Protein AF-A0A0B1S4J4-F1 (afdb_monomer_lite)

Organism: Oesophagostomum dentatum (NCBI:txid61180)

Structure (mmCIF, N/CA/C/O backbone):
data_AF-A0A0B1S4J4-F1
#
_entry.id   AF-A0A0B1S4J4-F1
#
loop_
_atom_site.group_PDB
_atom_site.id
_atom_site.type_symbol
_atom_site.label_atom_id
_atom_site.label_alt_id
_atom_site.label_comp_id
_atom_site.label_asym_id
_atom_site.label_entity_id
_atom_site.label_seq_id
_atom_site.pdbx_PDB_ins_code
_atom_site.Cartn_x
_atom_site.Cartn_y
_atom_site.Cartn_z
_atom_site.occupancy
_atom_site.B_iso_or_equiv
_atom_site.auth_seq_id
_atom_site.auth_comp_id
_atom_site.auth_asym_id
_atom_site.auth_atom_id
_atom_site.pdbx_PDB_model_num
ATOM 1 N N . TYR A 1 1 ? 4.956 -11.502 -25.512 1.00 46.50 1 TYR A N 1
ATOM 2 C CA . TYR A 1 1 ? 5.515 -10.619 -24.463 1.00 46.50 1 TYR A CA 1
ATOM 3 C C . TYR A 1 1 ? 5.891 -11.364 -23.174 1.00 46.50 1 TYR A C 1
ATOM 5 O O . TYR A 1 1 ? 6.868 -10.990 -22.547 1.00 46.50 1 TYR A O 1
ATOM 13 N N . ARG A 1 2 ? 5.194 -12.450 -22.792 1.00 50.06 2 ARG A N 1
ATOM 14 C CA . ARG A 1 2 ? 5.498 -13.278 -21.599 1.00 50.06 2 ARG A CA 1
ATOM 15 C C . ARG A 1 2 ? 6.644 -14.298 -21.768 1.00 50.06 2 ARG A C 1
ATOM 17 O O . ARG A 1 2 ? 7.018 -14.959 -20.813 1.00 50.06 2 ARG A O 1
ATOM 24 N N . SER A 1 3 ? 7.154 -14.440 -22.989 1.00 54.19 3 SER A N 1
ATOM 25 C CA . SER A 1 3 ? 8.135 -15.445 -23.423 1.00 54.19 3 SER A CA 1
ATOM 26 C C . SER A 1 3 ? 9.565 -14.907 -23.576 1.00 54.19 3 SER A C 1
ATOM 28 O O . SER A 1 3 ? 10.468 -15.673 -23.881 1.00 54.19 3 SER A O 1
ATOM 30 N N . VAL A 1 4 ? 9.767 -13.598 -23.387 1.00 62.75 4 VAL A N 1
ATOM 31 C CA . VAL A 1 4 ? 11.076 -12.928 -23.532 1.00 62.75 4 VAL A CA 1
ATOM 32 C C . VAL A 1 4 ? 11.844 -12.957 -22.213 1.00 62.75 4 VAL A C 1
ATOM 34 O O . VAL A 1 4 ? 13.041 -13.217 -22.160 1.00 62.75 4 VAL A O 1
ATOM 37 N N . CYS A 1 5 ? 11.103 -12.782 -21.126 1.00 67.06 5 CYS A N 1
ATOM 38 C CA . CYS A 1 5 ? 11.561 -13.093 -19.793 1.00 67.06 5 CYS A CA 1
ATOM 39 C C . CYS A 1 5 ? 11.578 -14.605 -19.624 1.00 67.06 5 CYS A C 1
ATOM 41 O O . CYS A 1 5 ? 10.514 -15.213 -19.493 1.00 67.06 5 CYS A O 1
ATOM 43 N N . GLY A 1 6 ? 12.753 -15.232 -19.635 1.00 58.88 6 GLY A N 1
ATOM 44 C CA . GLY A 1 6 ? 12.849 -16.634 -19.237 1.00 58.88 6 GLY A CA 1
ATOM 45 C C . GLY A 1 6 ? 12.136 -16.845 -17.894 1.00 58.88 6 GLY A C 1
ATOM 46 O O . GLY A 1 6 ? 12.152 -15.959 -17.038 1.00 58.88 6 GLY A O 1
ATOM 47 N N . GLY A 1 7 ? 11.517 -18.009 -17.677 1.00 66.19 7 GLY A N 1
ATOM 48 C CA . GLY A 1 7 ? 10.761 -18.338 -16.452 1.00 66.19 7 GLY A CA 1
ATOM 49 C C . GLY A 1 7 ? 11.572 -18.347 -15.142 1.00 66.19 7 GLY A C 1
ATOM 50 O O . GLY A 1 7 ? 11.119 -18.902 -14.150 1.00 66.19 7 GLY A O 1
ATOM 51 N N . LYS A 1 8 ? 12.773 -17.760 -15.142 1.00 72.31 8 LYS A N 1
ATOM 52 C CA . LYS A 1 8 ? 13.714 -17.652 -14.027 1.00 72.31 8 LYS A CA 1
ATOM 53 C C . LYS A 1 8 ? 13.387 -16.499 -13.067 1.00 72.31 8 LYS A C 1
ATOM 55 O O . LYS A 1 8 ? 13.886 -16.500 -11.949 1.00 72.31 8 LYS A O 1
ATOM 60 N N . CYS A 1 9 ? 12.580 -15.517 -13.476 1.00 81.81 9 CYS A N 1
ATOM 61 C CA . CYS A 1 9 ? 12.243 -14.373 -12.624 1.00 81.81 9 CYS A CA 1
ATOM 62 C C . CYS A 1 9 ? 11.048 -14.684 -11.707 1.00 81.81 9 CYS A C 1
ATOM 64 O O . CYS A 1 9 ? 9.965 -15.002 -12.201 1.00 81.81 9 CYS A O 1
ATOM 66 N N . ALA A 1 10 ? 11.204 -14.500 -10.390 1.00 83.19 10 ALA A N 1
ATOM 67 C CA . ALA A 1 10 ? 10.131 -14.684 -9.400 1.00 83.19 10 ALA A CA 1
ATOM 68 C C . ALA A 1 10 ? 8.907 -13.784 -9.670 1.00 83.19 10 ALA A C 1
ATOM 70 O O . ALA A 1 10 ? 7.762 -14.223 -9.566 1.00 83.19 10 ALA A O 1
ATOM 71 N N . SER A 1 11 ? 9.149 -12.550 -10.125 1.00 81.12 11 SER A N 1
ATOM 72 C CA . SER A 1 11 ? 8.126 -11.586 -10.560 1.00 81.12 11 SER A CA 1
ATOM 73 C C . SER A 1 11 ? 7.464 -11.932 -11.898 1.00 81.12 11 SER A C 1
ATOM 75 O O . SER A 1 11 ? 6.462 -11.324 -12.271 1.00 81.12 11 SER A O 1
ATOM 77 N N . ARG A 1 12 ? 8.022 -12.892 -12.655 1.00 84.75 12 ARG A N 1
ATOM 78 C CA . ARG A 1 12 ? 7.680 -13.186 -14.062 1.00 84.75 12 ARG A CA 1
ATOM 79 C C . ARG A 1 12 ? 7.788 -11.962 -14.984 1.00 84.75 12 ARG A C 1
ATOM 81 O O . ARG A 1 12 ? 7.148 -11.924 -16.035 1.00 84.75 12 ARG A O 1
ATOM 88 N N . GLN A 1 13 ? 8.566 -10.964 -14.570 1.00 86.00 13 GLN A N 1
ATOM 89 C CA . GLN A 1 13 ? 8.723 -9.678 -15.240 1.00 86.00 13 GLN A CA 1
ATOM 90 C C . GLN A 1 13 ? 10.195 -9.327 -15.370 1.00 86.00 13 GLN A C 1
ATOM 92 O O . GLN A 1 13 ? 11.010 -9.654 -14.506 1.00 86.00 13 GLN A O 1
ATOM 97 N N . CYS A 1 14 ? 10.511 -8.636 -16.456 1.00 88.31 14 CYS A N 1
ATOM 98 C CA . CYS A 1 14 ? 11.828 -8.085 -16.713 1.00 88.31 14 CYS A CA 1
ATOM 99 C C . CYS A 1 14 ? 11.717 -6.792 -17.487 1.00 88.31 14 CYS A C 1
ATOM 101 O O . CYS A 1 14 ? 10.685 -6.469 -18.078 1.00 88.31 14 CYS A O 1
ATOM 103 N N . TYR A 1 15 ? 12.843 -6.106 -17.501 1.00 88.38 15 TYR A N 1
ATOM 104 C CA . TYR A 1 15 ? 13.087 -4.899 -18.251 1.00 88.38 15 TYR A CA 1
ATOM 105 C C . TYR A 1 15 ? 14.423 -5.044 -18.983 1.00 88.38 15 TYR A C 1
ATOM 107 O O . TYR A 1 15 ? 15.264 -5.862 -18.600 1.00 88.38 15 TYR A O 1
ATOM 115 N N . LEU A 1 16 ? 14.595 -4.283 -20.062 1.00 87.50 16 LEU A N 1
ATOM 116 C CA . LEU A 1 16 ? 15.870 -4.168 -20.761 1.00 87.50 16 LEU A CA 1
ATOM 117 C C . LEU A 1 16 ? 16.513 -2.839 -20.333 1.00 87.50 16 LEU A C 1
ATOM 119 O O . LEU A 1 16 ? 15.965 -1.785 -20.666 1.00 87.50 16 LEU A O 1
ATOM 123 N N . PRO A 1 17 ? 17.618 -2.853 -19.568 1.00 86.81 17 PRO A N 1
ATOM 124 C CA . PRO A 1 17 ? 18.329 -1.632 -19.210 1.00 86.81 17 PRO A CA 1
ATOM 125 C C . PRO A 1 17 ? 18.885 -0.944 -20.461 1.00 86.81 17 PRO A C 1
ATOM 127 O O . PRO A 1 17 ? 19.383 -1.614 -21.357 1.00 86.81 17 PRO A O 1
ATOM 130 N N . ALA A 1 18 ? 18.901 0.391 -20.494 1.00 86.31 18 ALA A N 1
ATOM 131 C CA . ALA A 1 18 ? 19.422 1.142 -21.646 1.00 86.31 18 ALA A CA 1
ATOM 132 C C . ALA A 1 18 ? 20.905 0.849 -21.963 1.00 86.31 18 ALA A C 1
ATOM 134 O O . ALA A 1 18 ? 21.324 0.947 -23.112 1.00 86.31 18 ALA A O 1
ATOM 135 N N . ASN A 1 19 ? 21.683 0.459 -20.948 1.00 86.62 19 ASN A N 1
ATOM 136 C CA . ASN A 1 19 ? 23.118 0.178 -21.058 1.00 86.62 19 ASN A CA 1
ATOM 137 C C . ASN A 1 19 ? 23.439 -1.327 -21.132 1.00 86.62 19 ASN A C 1
ATOM 139 O O . ASN 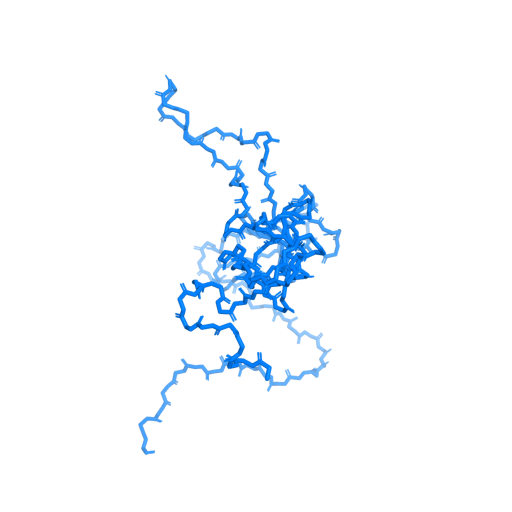A 1 19 ? 24.594 -1.709 -20.964 1.00 86.62 19 ASN A O 1
ATOM 143 N N . SER A 1 20 ? 22.436 -2.189 -21.320 1.00 83.81 20 SER A N 1
ATOM 144 C CA . SER A 1 20 ? 22.612 -3.643 -21.359 1.00 83.81 20 SER A CA 1
ATOM 145 C C . SER A 1 20 ? 21.902 -4.245 -22.566 1.00 83.81 20 SER A C 1
ATOM 147 O O . SER A 1 20 ? 20.869 -3.758 -23.014 1.00 83.81 20 SER A O 1
ATOM 149 N N . SER A 1 21 ? 22.464 -5.333 -23.087 1.00 82.25 21 SER A N 1
ATOM 150 C CA . SER A 1 21 ? 21.834 -6.151 -24.133 1.00 82.25 21 SER A CA 1
ATOM 151 C C . SER A 1 21 ? 21.046 -7.337 -23.558 1.00 82.25 21 SER A C 1
ATOM 153 O O . SER A 1 21 ? 20.456 -8.104 -24.314 1.00 82.25 21 SER A O 1
ATOM 155 N N . GLU A 1 22 ? 21.028 -7.494 -22.231 1.00 84.81 22 GLU A N 1
ATOM 156 C CA . GLU A 1 22 ? 20.373 -8.602 -21.533 1.00 84.81 22 GLU A CA 1
ATOM 157 C C . GLU A 1 22 ? 19.189 -8.129 -20.682 1.00 84.81 22 GLU A C 1
ATOM 159 O O . GLU A 1 22 ? 19.241 -7.085 -20.028 1.00 84.81 22 GLU A O 1
ATOM 164 N N . TYR A 1 23 ? 18.122 -8.934 -20.662 1.00 85.19 23 TYR A N 1
ATOM 165 C CA . TYR A 1 23 ? 16.954 -8.696 -19.817 1.00 85.19 23 TYR A CA 1
ATOM 166 C C . TYR A 1 23 ? 17.265 -8.979 -18.349 1.00 85.19 23 TYR A C 1
ATOM 168 O O . TYR A 1 23 ? 17.784 -10.038 -17.997 1.00 85.19 23 TYR A O 1
ATOM 176 N N . GLU A 1 24 ? 16.845 -8.070 -17.477 1.00 88.00 24 GLU A N 1
ATOM 177 C CA . GLU A 1 24 ? 17.007 -8.206 -16.034 1.00 88.00 24 GLU A CA 1
ATOM 178 C C . GLU A 1 24 ? 15.660 -8.401 -15.342 1.00 88.00 24 GLU A C 1
ATOM 180 O O . GLU A 1 24 ? 14.665 -7.779 -15.712 1.00 88.00 24 GLU A O 1
ATOM 185 N N . CYS A 1 25 ? 15.617 -9.250 -14.313 1.00 89.75 25 CYS A N 1
ATOM 186 C CA . CYS A 1 25 ? 14.392 -9.498 -13.558 1.00 89.75 25 CYS A CA 1
ATOM 187 C C . CYS A 1 25 ? 13.960 -8.274 -12.738 1.00 89.75 25 CYS A C 1
ATOM 189 O O . CYS A 1 25 ? 14.773 -7.636 -12.065 1.00 89.75 25 CYS A O 1
ATOM 191 N N . CYS A 1 26 ? 12.655 -8.015 -12.727 1.00 91.44 26 CYS A N 1
ATOM 192 C CA . CYS A 1 26 ? 12.031 -7.068 -11.808 1.00 91.44 26 CYS A CA 1
ATOM 193 C C . CYS A 1 26 ? 11.982 -7.620 -10.379 1.00 91.44 26 CYS A C 1
ATOM 195 O O . CYS A 1 26 ? 11.973 -8.843 -10.188 1.00 91.44 26 CYS A O 1
ATOM 197 N N . HIS A 1 27 ? 11.837 -6.723 -9.398 1.00 93.44 27 HIS A N 1
ATOM 198 C CA . HIS A 1 27 ? 11.559 -7.094 -8.010 1.00 93.44 27 HIS A CA 1
ATOM 199 C C . HIS A 1 27 ? 10.331 -8.012 -7.914 1.00 93.44 27 HIS A C 1
ATOM 201 O O . HIS A 1 27 ? 9.356 -7.821 -8.639 1.00 93.44 27 HIS A O 1
ATOM 207 N N . GLU A 1 28 ? 10.339 -8.985 -7.002 1.00 92.19 28 GLU A N 1
ATOM 208 C CA . GLU A 1 28 ? 9.248 -9.966 -6.835 1.00 92.19 28 GLU A CA 1
ATOM 209 C C . GLU A 1 28 ? 7.886 -9.347 -6.478 1.00 92.19 28 GLU A C 1
ATOM 211 O O . GLU A 1 28 ? 6.833 -9.893 -6.816 1.00 92.19 28 GLU A O 1
ATOM 216 N N . ALA A 1 29 ? 7.929 -8.171 -5.852 1.00 93.19 29 ALA A N 1
ATOM 217 C CA . ALA A 1 29 ? 6.769 -7.362 -5.492 1.00 93.19 29 ALA A CA 1
ATOM 218 C C . ALA A 1 29 ? 6.200 -6.535 -6.666 1.00 93.19 29 ALA A C 1
ATOM 220 O O . ALA A 1 29 ? 5.157 -5.901 -6.506 1.00 93.19 29 ALA A O 1
ATOM 221 N N . CYS A 1 30 ? 6.854 -6.519 -7.834 1.00 92.88 30 CYS A N 1
ATOM 222 C CA . CYS A 1 30 ? 6.366 -5.788 -9.001 1.00 92.88 30 CYS A CA 1
ATOM 223 C C . CYS A 1 30 ? 5.255 -6.547 -9.736 1.00 92.88 30 CYS A C 1
ATOM 225 O O . CYS A 1 30 ? 5.284 -7.773 -9.876 1.00 92.88 30 CYS A O 1
ATOM 227 N N . THR A 1 31 ? 4.305 -5.789 -10.284 1.00 90.31 31 THR A N 1
ATOM 228 C CA . THR A 1 31 ? 3.373 -6.243 -11.312 1.00 90.31 31 THR A CA 1
ATOM 229 C C . THR A 1 31 ? 3.273 -5.227 -12.466 1.00 90.31 31 THR A C 1
ATOM 231 O O . THR A 1 31 ? 3.543 -4.044 -12.287 1.00 90.31 31 THR A O 1
ATOM 234 N N . GLY A 1 32 ? 2.903 -5.664 -13.674 1.00 87.56 32 GLY A N 1
ATOM 235 C CA . GLY A 1 32 ? 2.846 -4.822 -14.878 1.00 87.56 32 GLY A CA 1
ATOM 236 C C . GLY A 1 32 ? 4.187 -4.432 -15.527 1.00 87.56 32 GLY A C 1
ATOM 237 O O . GLY A 1 32 ? 4.162 -3.915 -16.639 1.00 87.56 32 GLY A O 1
ATOM 238 N N . GLY A 1 33 ? 5.335 -4.706 -14.899 1.00 88.75 33 GLY A N 1
ATOM 239 C CA . GLY A 1 33 ? 6.675 -4.352 -15.384 1.00 88.75 33 GLY A CA 1
ATOM 240 C C . GLY A 1 33 ? 7.471 -3.520 -14.373 1.00 88.75 33 GLY A C 1
ATOM 241 O O . GLY A 1 33 ? 6.982 -3.179 -13.294 1.00 88.75 33 GLY A O 1
ATOM 242 N N . CYS A 1 34 ? 8.709 -3.183 -14.723 1.00 92.00 34 CYS A N 1
ATOM 243 C CA . CYS A 1 34 ? 9.573 -2.323 -13.920 1.00 92.00 34 CYS A CA 1
ATOM 244 C C . CYS A 1 34 ? 10.532 -1.523 -14.807 1.00 92.00 34 CYS A C 1
ATOM 246 O O . CYS A 1 34 ? 10.756 -1.870 -15.965 1.00 92.00 34 CYS A O 1
ATOM 248 N N . THR A 1 35 ? 11.104 -0.462 -14.252 1.00 91.12 35 THR A N 1
ATOM 249 C CA . THR A 1 35 ? 12.207 0.304 -14.848 1.00 91.12 35 THR A CA 1
ATOM 250 C C . THR A 1 35 ? 13.567 -0.073 -14.253 1.00 91.12 35 THR A C 1
ATOM 252 O O . THR A 1 35 ? 14.595 0.367 -14.763 1.00 91.12 35 THR A O 1
ATOM 255 N N . GLY A 1 36 ? 13.575 -0.921 -13.217 1.00 90.81 36 GLY A N 1
ATOM 256 C CA . GLY A 1 36 ? 14.774 -1.423 -12.557 1.00 90.81 36 GLY A CA 1
ATOM 257 C C . GLY A 1 36 ? 14.513 -2.578 -11.589 1.00 90.81 36 GLY A C 1
ATOM 258 O O . GLY A 1 36 ? 13.371 -2.973 -11.351 1.00 90.81 36 GLY A O 1
ATOM 259 N N . ARG A 1 37 ? 15.580 -3.109 -10.977 1.00 90.44 37 ARG A N 1
ATOM 260 C CA . ARG A 1 37 ? 15.498 -4.249 -10.036 1.00 90.44 37 ARG A CA 1
ATOM 261 C C . ARG A 1 37 ? 14.842 -3.919 -8.690 1.00 90.44 37 ARG A C 1
ATOM 263 O O . ARG A 1 37 ? 14.442 -4.831 -7.973 1.00 90.44 37 ARG A O 1
ATOM 270 N N . GLY A 1 38 ? 14.784 -2.643 -8.305 1.00 93.12 38 GLY A N 1
ATOM 271 C CA . GLY A 1 38 ? 14.285 -2.224 -6.993 1.00 93.12 38 GLY A CA 1
ATOM 272 C C . GLY A 1 38 ? 12.758 -2.246 -6.887 1.00 93.12 38 GLY A C 1
ATOM 273 O O . GLY A 1 38 ? 12.060 -1.943 -7.849 1.00 93.12 38 GLY A O 1
ATOM 274 N N . ALA A 1 39 ? 12.232 -2.508 -5.688 1.00 93.81 39 ALA A N 1
ATOM 275 C CA . ALA A 1 39 ? 10.789 -2.478 -5.408 1.00 93.81 39 ALA A CA 1
ATOM 276 C C . ALA A 1 39 ? 10.129 -1.095 -5.605 1.00 93.81 39 ALA A C 1
ATOM 278 O O . ALA A 1 39 ? 8.912 -0.999 -5.709 1.00 93.81 39 ALA A O 1
ATOM 279 N N . HIS A 1 40 ? 10.926 -0.025 -5.653 1.00 94.81 40 HIS A N 1
ATOM 280 C CA . HIS A 1 40 ? 10.490 1.348 -5.941 1.00 94.81 40 HIS A CA 1
ATOM 281 C C . HIS A 1 40 ? 10.450 1.668 -7.444 1.00 94.81 40 HIS A C 1
ATOM 283 O O . HIS A 1 40 ? 10.040 2.751 -7.839 1.00 94.81 40 HIS A O 1
ATOM 289 N N . GLN A 1 41 ? 10.923 0.746 -8.287 1.00 94.12 41 GLN A N 1
ATOM 290 C CA . GLN A 1 41 ? 11.001 0.907 -9.744 1.00 94.12 41 GLN A CA 1
ATOM 291 C C . GLN A 1 41 ? 9.945 0.058 -10.453 1.00 94.12 41 GLN A C 1
ATOM 293 O O . GLN A 1 41 ? 10.019 -0.168 -11.659 1.00 94.12 41 GLN A O 1
ATOM 298 N N . CYS A 1 42 ? 8.970 -0.457 -9.707 1.00 93.88 42 CYS A N 1
ATOM 299 C CA . CYS A 1 42 ? 7.846 -1.178 -10.271 1.00 93.88 42 CYS A CA 1
ATOM 300 C C . CYS A 1 42 ? 6.879 -0.201 -10.950 1.00 93.88 42 CYS A C 1
ATOM 302 O O . CYS A 1 42 ? 6.604 0.875 -10.425 1.00 93.88 42 CYS A O 1
ATOM 304 N N . VAL A 1 43 ? 6.297 -0.607 -12.080 1.00 92.62 43 VAL A N 1
ATOM 305 C CA . VAL A 1 43 ? 5.184 0.133 -12.701 1.00 92.62 43 VAL A CA 1
ATOM 306 C C . VAL A 1 43 ? 3.929 0.039 -11.828 1.00 92.62 43 VAL A C 1
ATOM 308 O O . VAL A 1 43 ? 3.152 0.984 -11.729 1.00 92.62 43 VAL A O 1
ATOM 311 N N . SER A 1 44 ? 3.726 -1.105 -11.172 1.00 92.69 44 SER A N 1
ATOM 312 C CA . SER A 1 44 ? 2.669 -1.300 -10.185 1.00 92.69 44 SER A CA 1
ATOM 313 C C . SER A 1 44 ? 3.094 -2.315 -9.128 1.00 92.69 44 SER A C 1
ATOM 315 O O . SER A 1 44 ? 3.928 -3.184 -9.388 1.00 92.69 44 SER A O 1
ATOM 317 N N . CYS A 1 45 ? 2.502 -2.233 -7.939 1.00 94.94 45 CYS A N 1
ATOM 318 C CA . CYS A 1 45 ? 2.748 -3.188 -6.866 1.00 94.94 45 CYS A CA 1
ATOM 319 C C . CYS A 1 45 ? 1.804 -4.379 -6.959 1.00 94.94 45 CYS A C 1
ATOM 321 O O . CYS A 1 45 ? 0.615 -4.239 -7.261 1.00 94.94 45 CYS A O 1
ATOM 323 N N . ARG A 1 46 ? 2.356 -5.562 -6.697 1.00 92.56 46 ARG A N 1
ATOM 324 C CA . ARG A 1 46 ? 1.608 -6.815 -6.644 1.00 92.56 46 ARG A CA 1
ATOM 325 C C . ARG A 1 46 ? 0.620 -6.832 -5.478 1.00 92.56 46 ARG A C 1
ATOM 327 O O . ARG A 1 46 ? -0.500 -7.293 -5.663 1.00 92.56 46 ARG A O 1
ATOM 334 N N . GLU A 1 47 ? 1.048 -6.330 -4.323 1.00 93.56 47 GLU A N 1
ATOM 335 C CA . GLU A 1 47 ? 0.279 -6.328 -3.075 1.00 93.56 47 GLU A CA 1
ATOM 336 C C . GLU A 1 47 ? 0.016 -4.891 -2.619 1.00 93.56 47 GLU A C 1
ATOM 338 O O . GLU A 1 47 ? -1.049 -4.351 -2.917 1.00 93.56 47 GLU A O 1
ATOM 343 N N . LEU A 1 48 ? 0.996 -4.252 -1.969 1.00 96.12 48 LEU A N 1
ATOM 344 C CA . LEU A 1 48 ? 0.835 -2.934 -1.355 1.00 96.12 48 LEU A CA 1
ATOM 345 C C . LEU A 1 48 ? 1.918 -1.952 -1.810 1.00 96.12 48 LEU A C 1
ATOM 347 O O . LEU A 1 48 ? 3.030 -2.341 -2.164 1.00 96.12 48 LEU A O 1
ATOM 351 N N . SER A 1 49 ? 1.587 -0.664 -1.774 1.00 96.19 49 SER A N 1
ATOM 352 C CA . SER A 1 49 ? 2.485 0.455 -2.054 1.00 96.19 49 SER A CA 1
ATOM 353 C C . SER A 1 49 ? 2.655 1.318 -0.807 1.00 96.19 49 SER A C 1
ATOM 355 O O . SER A 1 49 ? 1.709 1.966 -0.356 1.00 96.19 49 SER A O 1
ATOM 357 N N . LEU A 1 50 ? 3.879 1.385 -0.295 1.00 95.75 50 LEU A N 1
ATOM 358 C CA . LEU A 1 50 ? 4.289 2.280 0.781 1.00 95.75 50 LEU A CA 1
ATOM 359 C C . LEU A 1 50 ? 5.165 3.387 0.197 1.00 95.75 50 LEU A C 1
ATOM 361 O O . LEU A 1 50 ? 6.300 3.128 -0.188 1.00 95.75 50 LEU A O 1
ATOM 365 N N . ASP A 1 51 ? 4.630 4.606 0.112 1.00 93.12 51 ASP A N 1
ATOM 366 C CA . ASP A 1 51 ? 5.358 5.792 -0.369 1.00 93.12 51 ASP A CA 1
ATOM 367 C C . ASP A 1 51 ? 6.057 5.577 -1.735 1.00 93.12 51 ASP A C 1
ATOM 369 O O . ASP A 1 51 ? 7.176 6.027 -1.969 1.00 93.12 51 ASP A O 1
ATOM 373 N N . GLY A 1 52 ? 5.397 4.845 -2.642 1.00 91.56 52 GLY A N 1
ATOM 374 C CA . GLY A 1 52 ? 5.916 4.506 -3.976 1.00 91.56 52 GLY A CA 1
ATOM 375 C C . GLY A 1 52 ? 6.813 3.264 -4.029 1.00 91.56 52 GLY A C 1
ATOM 376 O O . GLY A 1 52 ? 7.306 2.909 -5.097 1.00 91.56 52 GLY A O 1
ATOM 377 N N . VAL A 1 53 ? 7.013 2.576 -2.904 1.00 95.69 53 VAL A N 1
ATOM 378 C CA . VAL A 1 53 ? 7.774 1.325 -2.819 1.00 95.69 53 VAL A CA 1
ATOM 379 C C . VAL A 1 53 ? 6.827 0.148 -2.628 1.00 95.69 53 VAL A C 1
ATOM 381 O O . VAL A 1 53 ? 5.988 0.154 -1.729 1.00 95.69 53 VAL A O 1
ATOM 384 N N . CYS A 1 54 ? 6.979 -0.891 -3.444 1.00 95.50 54 CYS A N 1
ATOM 385 C CA . CYS A 1 54 ? 6.165 -2.090 -3.307 1.00 95.50 54 CYS A CA 1
ATOM 386 C C . CYS A 1 54 ? 6.590 -2.930 -2.103 1.00 95.50 54 CYS A C 1
ATOM 388 O O . CYS A 1 54 ? 7.750 -3.325 -1.984 1.00 95.50 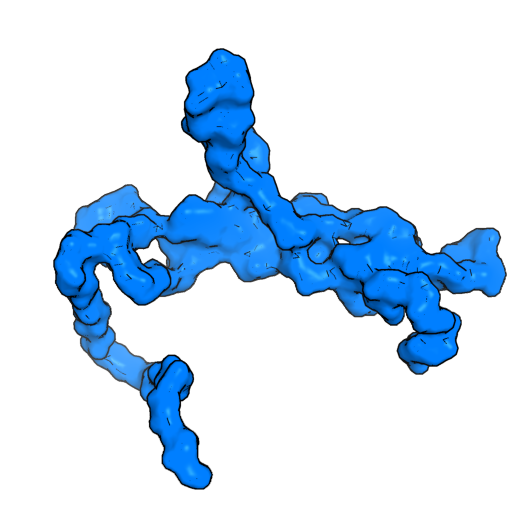54 CYS A O 1
ATOM 390 N N . VAL A 1 55 ? 5.631 -3.226 -1.230 1.00 95.31 55 VAL A N 1
ATOM 391 C CA . VAL A 1 55 ? 5.818 -4.004 -0.003 1.00 95.31 55 VAL A CA 1
ATOM 392 C C . VAL A 1 55 ? 4.763 -5.104 0.092 1.00 95.31 55 VAL A C 1
ATOM 394 O O . VAL A 1 55 ? 3.691 -5.003 -0.503 1.00 95.31 55 VAL A O 1
ATOM 397 N N . HIS A 1 56 ? 5.072 -6.155 0.848 1.00 92.88 56 HIS A N 1
ATOM 398 C CA . HIS A 1 56 ? 4.127 -7.244 1.115 1.00 92.88 56 HIS A CA 1
ATOM 399 C C . HIS A 1 56 ? 3.113 -6.890 2.208 1.00 92.88 56 HIS A C 1
ATOM 401 O O . HIS A 1 56 ? 1.950 -7.268 2.150 1.00 92.88 56 HIS A O 1
ATOM 407 N N . GLN A 1 57 ? 3.545 -6.121 3.209 1.00 93.25 57 GLN A N 1
ATOM 408 C CA . GLN A 1 57 ? 2.698 -5.691 4.315 1.00 93.25 57 GLN A CA 1
ATOM 409 C C . GLN A 1 57 ? 3.017 -4.245 4.692 1.00 93.25 57 GLN A C 1
ATOM 411 O O . GLN A 1 57 ? 4.183 -3.839 4.681 1.00 93.25 57 GLN A O 1
ATOM 416 N N . CYS A 1 58 ? 1.989 -3.468 5.039 1.00 94.75 58 CYS A N 1
ATOM 417 C CA . CYS A 1 58 ? 2.195 -2.154 5.634 1.00 94.75 58 CYS A CA 1
ATOM 418 C C . CYS A 1 58 ? 2.830 -2.292 7.030 1.00 94.75 58 CYS A C 1
ATOM 420 O O . CYS A 1 58 ? 2.577 -3.275 7.731 1.00 94.75 58 CYS A O 1
ATOM 422 N N . PRO A 1 59 ? 3.640 -1.313 7.465 1.00 94.81 59 PRO A N 1
ATOM 423 C CA . PRO A 1 59 ? 4.148 -1.281 8.827 1.00 94.81 59 PRO A CA 1
ATOM 424 C C . PRO A 1 59 ? 3.004 -1.376 9.852 1.00 94.81 59 PRO A C 1
ATOM 426 O O . PRO A 1 59 ? 2.091 -0.548 9.812 1.00 94.81 59 PRO A O 1
ATOM 429 N N . PRO A 1 60 ? 3.046 -2.337 10.791 1.00 92.62 60 PRO A N 1
ATOM 430 C CA . PRO A 1 60 ? 1.953 -2.545 11.729 1.00 92.62 60 PRO A CA 1
ATOM 431 C C . PRO A 1 60 ? 1.829 -1.357 12.682 1.00 92.62 60 PRO A C 1
ATOM 433 O O . PRO A 1 60 ? 2.833 -0.746 13.059 1.00 92.62 60 PRO A O 1
ATOM 436 N N . MET A 1 61 ? 0.603 -1.063 13.118 1.00 90.44 61 MET A N 1
ATOM 437 C CA . MET A 1 61 ? 0.314 0.021 14.069 1.00 90.44 61 MET A CA 1
ATOM 438 C C . MET A 1 61 ? 0.901 -0.229 15.465 1.00 90.44 61 MET A C 1
ATOM 440 O O . MET A 1 61 ? 1.177 0.718 16.198 1.00 90.44 61 MET A O 1
ATOM 444 N N . MET A 1 62 ? 1.117 -1.496 15.825 1.00 91.25 62 MET A N 1
ATOM 445 C CA . MET A 1 62 ? 1.698 -1.923 17.097 1.00 91.25 62 MET A CA 1
ATOM 446 C C . MET A 1 62 ? 2.901 -2.826 16.824 1.00 91.25 62 MET A C 1
ATOM 448 O O . MET A 1 62 ? 2.826 -3.727 15.991 1.00 91.25 62 MET A O 1
ATOM 452 N N . VAL A 1 63 ? 4.003 -2.609 17.534 1.00 93.12 63 VAL A N 1
ATOM 453 C CA . VAL A 1 63 ? 5.232 -3.410 17.435 1.00 93.12 63 VAL A CA 1
ATOM 454 C C . VAL A 1 63 ? 5.621 -3.944 18.804 1.00 93.12 63 VAL A C 1
ATOM 456 O O . VAL A 1 63 ? 5.394 -3.296 19.822 1.00 93.12 63 VAL A O 1
ATOM 459 N N . HIS A 1 64 ? 6.199 -5.141 18.849 1.00 93.62 64 HIS A N 1
ATOM 460 C CA . HIS A 1 64 ? 6.667 -5.725 20.101 1.00 93.62 64 HIS A CA 1
ATOM 461 C C . HIS A 1 64 ? 7.981 -5.068 20.541 1.00 93.62 64 HIS A C 1
ATOM 463 O O . HIS A 1 64 ? 8.999 -5.186 19.857 1.00 93.62 64 HIS A O 1
ATOM 469 N N . ASP A 1 65 ? 7.970 -4.400 21.694 1.00 93.69 65 ASP A N 1
ATOM 470 C CA . ASP A 1 65 ? 9.175 -3.873 22.329 1.00 93.69 65 ASP A CA 1
ATOM 471 C C . ASP A 1 65 ? 9.757 -4.929 23.273 1.00 93.69 65 ASP A C 1
ATOM 473 O O . ASP A 1 65 ? 9.289 -5.108 24.400 1.00 93.69 65 ASP A O 1
ATOM 477 N N . SER A 1 66 ? 10.815 -5.611 22.826 1.00 93.62 66 SER A N 1
ATOM 478 C CA . SER A 1 66 ? 11.491 -6.654 23.605 1.00 93.62 66 SER A CA 1
ATOM 479 C C . SER A 1 66 ? 12.068 -6.162 24.935 1.00 93.62 66 SER A C 1
ATOM 481 O O . SER A 1 66 ? 12.274 -6.977 25.828 1.00 93.62 66 SER A O 1
ATOM 483 N N . LYS A 1 67 ? 12.324 -4.855 25.102 1.00 92.44 67 LYS A N 1
ATOM 484 C CA . LYS A 1 67 ? 12.816 -4.305 26.377 1.00 92.44 67 LYS A CA 1
ATOM 485 C C . LYS A 1 67 ? 11.705 -4.192 27.415 1.00 92.44 67 LYS A C 1
ATOM 487 O O . LYS A 1 67 ? 11.970 -4.329 28.603 1.00 92.44 67 LYS A O 1
ATOM 492 N N . LYS A 1 68 ? 10.478 -3.916 26.968 1.00 90.12 68 LYS A N 1
ATOM 493 C CA . LYS A 1 68 ? 9.299 -3.779 27.834 1.00 90.12 68 LYS A CA 1
ATOM 494 C C . LYS A 1 68 ? 8.465 -5.058 27.907 1.00 90.12 68 LYS A C 1
ATOM 496 O O . LYS A 1 68 ? 7.626 -5.165 28.791 1.00 90.12 68 LYS A O 1
ATOM 501 N N . GLY A 1 69 ? 8.675 -6.003 26.988 1.00 92.19 69 GLY A N 1
ATOM 502 C CA . GLY A 1 69 ? 7.872 -7.222 26.867 1.00 92.19 69 GLY A CA 1
ATOM 503 C C . GLY A 1 69 ? 6.414 -6.942 26.491 1.00 92.19 69 GLY A C 1
ATOM 504 O O . GLY A 1 69 ? 5.526 -7.696 26.874 1.00 92.19 69 GLY A O 1
ATOM 505 N N . MET A 1 70 ? 6.145 -5.824 25.809 1.00 93.38 70 MET A N 1
ATOM 506 C CA . MET A 1 70 ? 4.789 -5.362 25.503 1.00 93.38 70 MET A CA 1
ATOM 507 C C . MET A 1 70 ? 4.688 -4.834 24.071 1.00 93.38 70 MET A C 1
ATOM 509 O O . MET A 1 70 ? 5.679 -4.413 23.472 1.00 93.38 70 MET A O 1
ATOM 513 N N . LEU A 1 71 ? 3.466 -4.823 23.534 1.00 93.00 71 LEU A N 1
ATOM 514 C CA . LEU A 1 71 ? 3.151 -4.152 22.275 1.00 93.00 71 LEU A CA 1
ATOM 515 C C . LEU A 1 71 ? 3.095 -2.639 22.500 1.00 93.00 71 LEU A C 1
ATOM 517 O O . LEU A 1 71 ? 2.295 -2.153 23.298 1.00 93.00 71 LEU A O 1
ATOM 521 N N . VAL A 1 72 ? 3.929 -1.899 21.777 1.00 93.69 72 VAL A N 1
ATOM 522 C CA . VAL A 1 72 ? 3.973 -0.436 21.803 1.00 93.69 72 VAL A CA 1
ATOM 523 C C . VAL A 1 72 ? 3.505 0.134 20.462 1.00 93.69 72 VAL A C 1
ATOM 525 O O . VAL A 1 72 ? 3.714 -0.504 19.427 1.00 93.69 72 VAL A O 1
ATOM 528 N N . PRO A 1 73 ? 2.885 1.327 20.444 1.00 92.56 73 PRO A N 1
ATOM 529 C CA . PRO A 1 73 ? 2.529 1.997 19.200 1.00 92.56 73 PRO A CA 1
ATOM 530 C C . PRO A 1 73 ? 3.755 2.230 18.317 1.00 92.56 73 PRO A C 1
ATOM 532 O O . PRO A 1 73 ? 4.782 2.734 18.777 1.00 92.56 73 PRO A O 1
ATOM 535 N N . ASN A 1 74 ? 3.642 1.871 17.043 1.00 93.06 74 ASN A N 1
ATOM 536 C CA . ASN A 1 74 ? 4.683 2.090 16.056 1.00 93.06 74 ASN A CA 1
ATOM 537 C C . ASN A 1 74 ? 4.550 3.503 15.469 1.00 93.06 74 ASN A C 1
ATOM 539 O O . ASN A 1 74 ? 3.560 3.772 14.787 1.00 93.06 74 ASN A O 1
ATOM 543 N N . PRO A 1 75 ? 5.542 4.395 15.637 1.00 91.50 75 PRO A N 1
ATOM 544 C CA . PRO A 1 75 ? 5.503 5.725 15.027 1.00 91.50 75 PRO A CA 1
ATOM 545 C C . PRO A 1 75 ? 5.531 5.680 13.493 1.00 91.50 75 PRO A C 1
ATOM 547 O O . PRO A 1 75 ? 5.192 6.661 12.846 1.00 91.50 75 PRO A O 1
ATOM 550 N N . ARG A 1 76 ? 5.941 4.550 12.903 1.00 92.75 76 ARG A N 1
ATOM 551 C CA . ARG A 1 76 ? 5.914 4.313 11.454 1.00 92.75 76 ARG A CA 1
ATOM 552 C C . ARG A 1 76 ? 4.719 3.473 11.013 1.00 92.75 76 ARG A C 1
ATOM 554 O O . ARG A 1 76 ? 4.729 3.010 9.879 1.00 92.75 76 ARG A O 1
ATOM 561 N N . GLY A 1 77 ? 3.757 3.219 11.902 1.00 93.44 77 GLY A N 1
ATOM 562 C CA . GLY A 1 77 ? 2.554 2.453 11.597 1.00 93.44 77 GLY A CA 1
ATOM 563 C C . GLY A 1 77 ? 1.773 3.099 10.458 1.00 93.44 77 GLY A C 1
ATOM 564 O O . GLY A 1 77 ? 1.647 4.321 10.400 1.00 93.44 77 GLY A O 1
ATOM 565 N N . ARG A 1 78 ? 1.286 2.278 9.532 1.00 95.69 78 ARG A N 1
ATOM 566 C CA . ARG A 1 78 ? 0.486 2.729 8.393 1.00 95.69 78 ARG A CA 1
ATOM 567 C C . ARG A 1 78 ? -0.775 1.890 8.308 1.00 95.69 7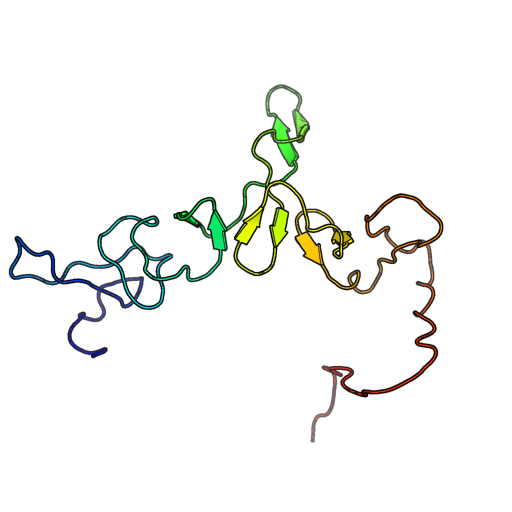8 ARG A C 1
ATOM 569 O O . ARG A 1 78 ? -0.719 0.675 8.483 1.00 95.69 78 ARG A O 1
ATOM 576 N N . TYR A 1 79 ? -1.882 2.541 7.982 1.00 95.00 79 TYR A N 1
ATOM 577 C CA . TYR A 1 79 ? -3.126 1.860 7.673 1.00 95.00 79 TYR A CA 1
ATOM 578 C C . TYR A 1 79 ? -3.110 1.346 6.239 1.00 95.00 79 TYR A C 1
ATOM 580 O O . TYR A 1 79 ? -2.619 2.012 5.323 1.00 95.00 79 TYR A O 1
ATOM 588 N N . VAL A 1 80 ? -3.687 0.169 6.041 1.00 95.81 80 VAL A N 1
ATOM 589 C CA . VAL A 1 80 ? -3.928 -0.392 4.717 1.00 95.81 80 VAL A CA 1
ATOM 590 C C . VAL A 1 80 ? -5.189 0.252 4.154 1.00 95.81 80 VAL A C 1
ATOM 592 O O . VAL A 1 80 ? -6.287 0.047 4.667 1.00 95.81 80 VAL A O 1
ATOM 595 N N . TYR A 1 81 ? -5.035 1.026 3.087 1.00 94.81 81 TYR A N 1
ATOM 596 C CA . TYR A 1 81 ? -6.138 1.565 2.308 1.00 94.81 81 TYR A CA 1
ATOM 597 C C . TYR A 1 81 ? -6.072 1.022 0.882 1.00 94.81 81 TYR A C 1
ATOM 599 O O . TYR A 1 81 ? -5.217 1.433 0.096 1.00 94.81 81 TYR A O 1
ATOM 607 N N . ASP A 1 82 ? -6.978 0.098 0.552 1.00 91.81 82 ASP A N 1
ATOM 608 C CA . ASP A 1 82 ? -6.979 -0.631 -0.723 1.00 91.81 82 ASP A CA 1
ATOM 609 C C . ASP A 1 82 ? -5.613 -1.294 -0.994 1.00 91.81 82 ASP A C 1
ATOM 611 O O . ASP A 1 82 ? -5.283 -2.296 -0.360 1.00 91.81 82 ASP A O 1
ATOM 615 N N . ARG A 1 83 ? -4.783 -0.717 -1.873 1.00 92.75 83 ARG A N 1
ATOM 616 C CA . ARG A 1 83 ? -3.419 -1.193 -2.163 1.00 92.75 83 ARG A CA 1
ATOM 617 C C . ARG A 1 83 ? -2.314 -0.252 -1.680 1.00 92.75 83 ARG A C 1
ATOM 619 O O . ARG A 1 83 ? -1.174 -0.355 -2.133 1.00 92.75 83 ARG A O 1
ATOM 626 N N . TYR A 1 84 ? -2.629 0.681 -0.790 1.00 95.06 84 TYR A N 1
ATOM 627 C CA . TYR A 1 84 ? -1.720 1.732 -0.338 1.00 95.06 84 TYR A CA 1
ATOM 628 C C . TYR A 1 84 ? -1.569 1.735 1.181 1.00 95.06 84 TYR A C 1
ATOM 630 O O . TYR A 1 84 ? -2.522 1.500 1.917 1.00 95.06 84 TYR A O 1
ATOM 638 N N . CYS A 1 85 ? -0.366 2.049 1.649 1.00 96.31 85 CYS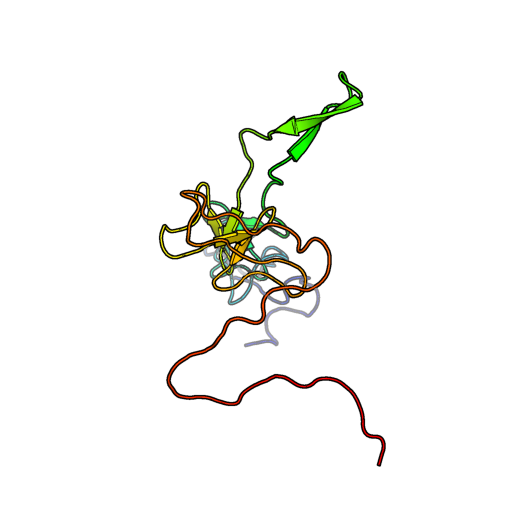 A N 1
ATOM 639 C CA . CYS A 1 85 ? -0.070 2.233 3.063 1.00 96.31 85 CYS A CA 1
ATOM 640 C C . CYS A 1 85 ? -0.116 3.726 3.414 1.00 96.31 85 CYS A C 1
ATOM 642 O O . CYS A 1 85 ? 0.822 4.470 3.113 1.00 96.31 85 CYS A O 1
ATOM 644 N N . VAL A 1 86 ? -1.192 4.166 4.064 1.00 95.06 86 VAL A N 1
ATOM 645 C CA . VAL A 1 86 ? -1.453 5.579 4.393 1.00 95.06 86 VAL A CA 1
ATOM 646 C C . VAL A 1 86 ? -1.252 5.865 5.880 1.00 95.06 86 VAL A C 1
ATOM 648 O O . VAL A 1 86 ? -1.383 4.977 6.717 1.00 95.06 86 VAL A O 1
ATOM 651 N N . GLU A 1 87 ? -0.898 7.101 6.228 1.00 92.56 87 GLU A N 1
ATOM 652 C CA . GLU A 1 87 ? -0.728 7.514 7.635 1.00 92.56 87 GLU A CA 1
ATOM 653 C C . GLU A 1 87 ? -2.068 7.693 8.345 1.00 92.56 87 GLU A C 1
ATOM 655 O O . GLU A 1 87 ? -2.220 7.314 9.504 1.00 92.56 87 GLU A O 1
ATOM 660 N N . GLU A 1 88 ? -3.062 8.217 7.630 1.00 92.31 88 GLU A N 1
ATOM 661 C CA . GLU A 1 88 ? -4.407 8.425 8.144 1.00 92.31 88 GLU A CA 1
ATOM 662 C C . GLU A 1 88 ? -5.436 7.902 7.143 1.00 92.31 88 GLU A C 1
ATOM 664 O O . GLU A 1 88 ? -5.309 8.104 5.932 1.00 92.31 88 GLU A O 1
ATOM 669 N N . CYS A 1 89 ? -6.471 7.231 7.653 1.00 93.38 89 CYS A N 1
ATOM 670 C CA . CYS A 1 89 ? -7.594 6.822 6.824 1.00 93.38 89 CYS A CA 1
ATOM 6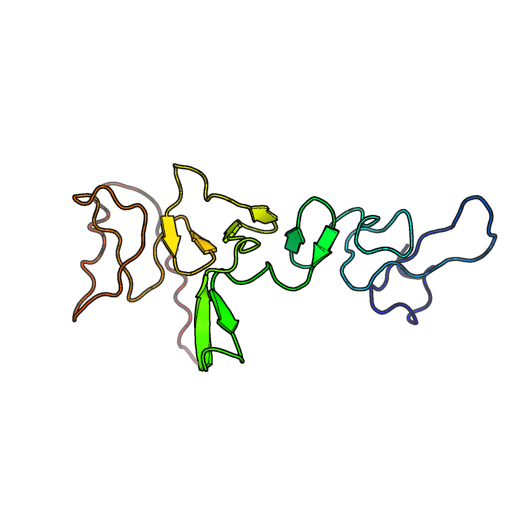71 C C . CYS A 1 89 ? -8.405 8.047 6.366 1.00 93.38 89 CYS A C 1
ATOM 673 O O . CYS A 1 89 ? -8.761 8.881 7.214 1.00 93.38 89 CYS A O 1
ATOM 675 N N . PRO A 1 90 ? -8.780 8.112 5.073 1.00 93.31 90 PRO A N 1
ATOM 676 C CA . PRO A 1 90 ? -9.720 9.098 4.545 1.00 93.31 90 PRO A CA 1
ATOM 677 C C . PRO A 1 90 ? -10.959 9.269 5.434 1.00 93.31 90 PRO A C 1
ATOM 679 O O . PRO A 1 90 ? -11.400 8.323 6.092 1.00 93.31 90 PRO A O 1
ATOM 682 N N . LYS A 1 91 ? -11.502 10.488 5.502 1.00 90.19 91 LYS A N 1
ATOM 683 C CA . LYS A 1 91 ? -12.530 10.866 6.492 1.00 90.19 91 LYS A CA 1
ATOM 684 C C . LYS A 1 91 ? -13.841 10.102 6.321 1.00 90.19 91 LYS A C 1
ATOM 686 O O . LYS A 1 91 ? -14.558 9.896 7.291 1.00 90.19 91 LYS A O 1
ATOM 691 N N . GLU A 1 92 ? -14.119 9.678 5.102 1.00 88.75 92 GLU A N 1
ATOM 692 C CA . GLU A 1 92 ? -15.274 8.896 4.687 1.00 88.75 92 GLU A CA 1
ATOM 693 C C . GLU A 1 92 ? -15.159 7.400 5.018 1.00 88.75 92 GLU A C 1
ATOM 695 O O . GLU A 1 92 ? -16.122 6.662 4.831 1.00 88.75 92 GLU A O 1
ATOM 700 N N . LEU A 1 93 ? -13.996 6.945 5.496 1.00 91.62 93 LEU A N 1
ATOM 701 C CA . LEU A 1 93 ? -13.744 5.549 5.838 1.00 91.62 93 LEU A CA 1
ATOM 702 C C . LEU A 1 93 ? -13.654 5.334 7.345 1.00 91.62 93 LEU A C 1
ATOM 704 O O . LEU A 1 93 ? -13.240 6.208 8.119 1.00 91.62 93 LEU A O 1
ATOM 708 N N . LEU A 1 94 ? -14.004 4.110 7.723 1.00 92.19 94 LEU A N 1
ATOM 709 C CA . LEU A 1 94 ? -13.899 3.582 9.068 1.00 92.19 94 LEU A CA 1
ATOM 710 C C . LEU A 1 94 ? -12.538 2.913 9.262 1.00 92.19 94 LEU A C 1
ATOM 712 O O . LEU A 1 94 ? -11.927 2.396 8.327 1.00 92.19 94 LEU A O 1
ATOM 716 N N . ILE A 1 95 ? -12.062 2.929 10.498 1.00 92.75 95 ILE A N 1
ATOM 717 C CA . ILE A 1 95 ? -10.801 2.330 10.915 1.00 92.75 95 ILE A CA 1
ATOM 718 C C . ILE A 1 95 ? -11.122 1.018 11.625 1.00 92.75 95 ILE A C 1
ATOM 720 O O . ILE A 1 95 ? -11.725 1.016 12.703 1.00 92.75 95 ILE A O 1
ATOM 724 N N . GLU A 1 96 ? -10.671 -0.093 11.054 1.00 90.81 96 GLU A N 1
ATOM 725 C CA . GLU A 1 96 ? -10.742 -1.409 11.680 1.00 90.81 96 GLU A CA 1
ATOM 726 C C . GLU A 1 96 ? -9.329 -1.973 11.827 1.00 90.81 96 GLU A C 1
ATOM 728 O O . GLU A 1 96 ? -8.676 -2.315 10.846 1.00 90.81 96 GLU A O 1
ATOM 733 N N . ARG A 1 97 ? -8.850 -2.059 13.075 1.00 88.31 97 ARG A N 1
ATOM 734 C CA . ARG A 1 97 ? -7.476 -2.469 13.418 1.00 88.31 97 ARG A CA 1
ATOM 735 C C . ARG A 1 97 ? -6.424 -1.605 12.701 1.00 88.31 97 ARG A C 1
ATOM 737 O O . ARG A 1 97 ? -6.151 -0.495 13.150 1.00 88.31 97 ARG A O 1
ATOM 744 N N . ASP A 1 98 ? -5.840 -2.121 11.629 1.00 90.75 98 ASP A N 1
ATOM 745 C CA . ASP A 1 98 ? -4.796 -1.534 10.792 1.00 90.75 98 ASP A CA 1
ATOM 746 C C . ASP A 1 98 ? -5.256 -1.313 9.338 1.00 90.75 98 ASP A C 1
ATOM 748 O O . ASP A 1 98 ? -4.430 -1.024 8.476 1.00 90.75 98 ASP A O 1
ATOM 752 N N . ALA A 1 99 ? -6.559 -1.392 9.054 1.00 93.50 99 ALA A N 1
ATOM 753 C CA . ALA A 1 99 ? -7.127 -1.184 7.725 1.00 93.50 99 ALA A CA 1
ATOM 754 C C . ALA A 1 99 ? -8.213 -0.095 7.705 1.00 93.50 99 ALA A C 1
ATOM 756 O O . ALA A 1 99 ? -8.949 0.113 8.673 1.00 93.50 99 ALA A O 1
ATOM 757 N N . CYS A 1 100 ? -8.320 0.587 6.565 1.00 93.88 100 CYS A N 1
ATOM 758 C CA . CYS A 1 100 ? -9.387 1.530 6.261 1.00 93.88 100 CYS A CA 1
ATOM 759 C C . CYS A 1 100 ? -10.489 0.803 5.482 1.00 93.88 100 CYS A C 1
ATOM 761 O O . CYS A 1 100 ? -10.271 0.369 4.348 1.00 93.88 100 CYS A O 1
ATOM 763 N N . VAL A 1 101 ? -11.675 0.690 6.070 1.00 92.25 101 VAL A N 1
ATOM 764 C CA . VAL A 1 101 ? -12.803 -0.065 5.514 1.00 92.25 101 VAL A CA 1
ATOM 765 C C . VAL A 1 101 ? -14.015 0.838 5.300 1.00 92.25 101 VAL A C 1
ATOM 767 O O . VAL A 1 101 ? -14.198 1.841 5.987 1.00 92.25 101 VAL A O 1
ATOM 770 N N . ARG A 1 102 ? -14.856 0.498 4.319 1.00 89.94 102 ARG A N 1
ATOM 771 C CA . ARG A 1 102 ? -16.138 1.194 4.094 1.00 89.94 102 ARG A CA 1
ATOM 772 C C . ARG A 1 102 ? -17.216 0.737 5.075 1.00 89.94 102 ARG A C 1
ATOM 774 O O . ARG A 1 102 ? -18.019 1.544 5.515 1.00 89.94 102 ARG A O 1
ATOM 781 N N . HIS A 1 103 ? -17.191 -0.549 5.413 1.00 87.50 103 HIS A N 1
ATOM 782 C CA . HIS A 1 103 ? -18.085 -1.193 6.367 1.00 87.50 103 HIS A CA 1
ATOM 783 C C . HIS A 1 103 ? -17.239 -2.023 7.327 1.00 87.50 103 HIS A C 1
ATOM 785 O O . HIS A 1 103 ? -16.223 -2.585 6.912 1.00 87.50 103 HIS A O 1
ATOM 791 N N . CYS A 1 104 ? -17.645 -2.094 8.591 1.00 87.62 104 CYS A N 1
ATOM 792 C CA . CYS A 1 104 ? -16.976 -2.952 9.562 1.00 87.62 104 CYS A CA 1
ATOM 793 C C . CYS A 1 104 ? -17.124 -4.428 9.174 1.00 87.62 104 CYS A C 1
ATOM 795 O O . CYS A 1 104 ? -18.124 -4.828 8.571 1.00 87.62 104 CYS A O 1
ATOM 797 N N . SER A 1 105 ? -16.135 -5.247 9.532 1.00 87.75 105 SER A N 1
ATOM 798 C CA . SER A 1 105 ? -16.217 -6.690 9.321 1.00 87.75 105 SER A CA 1
ATOM 799 C C . SER A 1 105 ? -17.363 -7.309 10.125 1.00 87.75 105 SER A C 1
ATOM 801 O O . SER A 1 105 ? -17.811 -6.771 11.139 1.00 87.75 105 SER A O 1
ATOM 803 N N . VAL A 1 106 ? -17.819 -8.489 9.699 1.00 84.06 106 VAL A N 1
ATOM 804 C CA . VAL A 1 106 ? -18.831 -9.260 10.433 1.00 84.06 106 VAL A CA 1
ATOM 805 C C . VAL A 1 106 ? -18.353 -9.496 11.870 1.00 84.06 106 VAL A C 1
ATOM 807 O O . VAL A 1 106 ? -17.257 -10.012 12.083 1.00 84.06 106 VAL A O 1
ATOM 810 N N . GLY A 1 107 ? -19.173 -9.126 12.855 1.00 80.69 107 GLY A N 1
ATOM 811 C CA . GLY A 1 107 ? -18.804 -9.196 14.275 1.00 80.69 107 GLY A CA 1
ATOM 812 C C . GLY A 1 107 ? -18.300 -7.874 14.865 1.00 80.69 107 GLY A C 1
ATOM 813 O O . GLY A 1 107 ? -18.106 -7.797 16.077 1.00 80.69 107 GLY A O 1
ATOM 814 N N . SER A 1 108 ? -18.148 -6.837 14.042 1.00 83.94 108 SER A N 1
ATOM 815 C CA . SER A 1 108 ? -17.862 -5.465 14.455 1.00 83.94 108 SER A CA 1
ATOM 816 C C . SER A 1 108 ? -18.976 -4.525 13.984 1.00 83.94 108 SER A C 1
ATOM 818 O O . SER A 1 108 ? -19.625 -4.772 12.969 1.00 83.94 108 SER A O 1
ATOM 820 N N . HIS A 1 109 ? -19.182 -3.417 14.690 1.00 85.62 109 HIS A N 1
ATOM 821 C CA . HIS A 1 109 ? -20.081 -2.347 14.267 1.00 85.62 109 HIS A CA 1
ATOM 822 C C . HIS A 1 109 ? -19.451 -0.974 14.512 1.00 85.62 109 HIS A C 1
ATOM 824 O O . HIS A 1 109 ? -18.552 -0.815 15.338 1.00 85.62 109 HIS A O 1
ATOM 830 N N . HIS A 1 110 ? -19.928 0.031 13.785 1.00 86.19 110 HIS A N 1
ATOM 831 C CA . HIS A 1 110 ? -19.592 1.428 14.028 1.00 86.19 110 HIS A CA 1
ATOM 832 C C . HIS A 1 110 ? -20.797 2.116 14.661 1.00 86.19 110 HIS A C 1
ATOM 834 O O . HIS A 1 110 ? -21.918 2.009 14.167 1.00 86.19 110 HIS A O 1
ATOM 840 N N . ASP A 1 111 ? -20.583 2.767 15.799 1.00 83.19 111 ASP A N 1
ATOM 841 C CA . ASP A 1 111 ? -21.620 3.546 16.461 1.00 83.19 111 ASP A CA 1
ATOM 842 C C . ASP A 1 111 ? -21.558 4.990 15.956 1.00 83.19 111 ASP A C 1
ATOM 844 O O . ASP A 1 111 ? -20.691 5.763 16.363 1.00 83.19 111 ASP A O 1
ATOM 848 N N . MET A 1 112 ? -22.491 5.353 15.073 1.00 75.69 112 MET A N 1
ATOM 849 C CA . MET A 1 112 ? -22.588 6.704 14.504 1.00 75.69 112 MET A CA 1
ATOM 850 C C . MET A 1 112 ? -22.864 7.788 15.556 1.00 75.69 112 MET A C 1
ATOM 852 O O . MET A 1 112 ? -22.701 8.970 15.265 1.00 75.69 112 MET A O 1
ATOM 856 N N . THR A 1 113 ? -23.292 7.416 16.768 1.00 77.31 113 THR A N 1
ATOM 857 C CA . THR A 1 113 ? -23.507 8.374 17.863 1.00 77.31 113 THR A CA 1
ATOM 858 C C . THR A 1 113 ? -22.204 8.785 18.546 1.00 77.31 113 THR A C 1
ATOM 860 O O . THR A 1 113 ? -22.152 9.823 19.208 1.00 77.31 113 THR A O 1
ATOM 863 N N . LYS A 1 114 ? -21.133 8.001 18.367 1.00 77.94 114 LYS A N 1
ATOM 864 C CA . LYS A 1 114 ? -19.796 8.336 18.851 1.00 77.94 114 LYS A CA 1
ATOM 865 C C . LYS A 1 114 ? -19.046 9.132 17.791 1.00 77.94 114 LYS A C 1
ATOM 867 O O . LYS A 1 114 ? -19.017 8.766 16.620 1.00 77.94 114 LYS A O 1
ATOM 872 N N . ASP A 1 115 ? -18.300 10.140 18.234 1.00 78.25 115 ASP A N 1
ATOM 873 C CA . ASP A 1 115 ? -17.320 10.866 17.410 1.00 78.25 115 ASP A CA 1
ATOM 874 C C . ASP A 1 115 ? -16.043 10.030 17.155 1.00 78.25 115 ASP A C 1
ATOM 876 O O . ASP A 1 115 ? -14.910 10.500 17.228 1.00 78.25 115 ASP A O 1
ATOM 880 N N . SER A 1 116 ? -16.196 8.724 16.937 1.00 83.62 116 SER A N 1
ATOM 881 C CA . SER A 1 116 ? -15.091 7.809 16.676 1.00 83.62 116 SER A CA 1
ATOM 882 C C . SER A 1 116 ? -15.364 7.065 15.392 1.00 83.62 116 SER A C 1
ATOM 884 O O . SER A 1 116 ? -16.351 6.354 15.304 1.00 83.62 116 SER A O 1
ATOM 886 N N . ARG A 1 117 ? -14.467 7.162 14.411 1.00 86.44 117 ARG A N 1
ATOM 887 C CA . ARG A 1 117 ? -14.551 6.413 13.144 1.00 86.44 117 ARG A CA 1
ATOM 888 C C . ARG A 1 117 ? -14.051 4.969 13.272 1.00 86.44 117 ARG A C 1
ATOM 890 O O . ARG A 1 117 ? -13.572 4.407 12.295 1.00 86.44 117 ARG A O 1
ATOM 897 N N . ARG A 1 118 ? -14.054 4.384 14.473 1.00 89.88 118 ARG A N 1
ATOM 898 C CA . ARG A 1 118 ? -13.497 3.047 14.724 1.00 89.88 118 ARG A CA 1
ATOM 899 C C . ARG A 1 118 ? -14.587 1.993 14.815 1.00 89.88 118 ARG A C 1
ATOM 901 O O . ARG A 1 118 ? -15.601 2.203 15.471 1.00 89.88 118 ARG A O 1
ATOM 908 N N . CYS A 1 119 ? -14.327 0.850 14.195 1.00 88.44 119 CYS A N 1
ATOM 909 C CA . CYS A 1 119 ? -15.146 -0.340 14.358 1.00 88.44 119 CYS A CA 1
ATOM 910 C C . CYS A 1 119 ? -14.900 -0.953 15.743 1.00 88.44 119 CYS A C 1
ATOM 912 O O . CYS A 1 119 ? -13.756 -1.231 16.114 1.00 88.44 119 CYS A O 1
ATOM 914 N N . GLU A 1 120 ? -15.971 -1.159 16.503 1.00 87.00 120 GLU A N 1
ATOM 915 C CA . GLU A 1 120 ? -15.950 -1.819 17.806 1.00 87.00 120 GLU A CA 1
ATOM 916 C C . GLU A 1 120 ? -16.519 -3.241 17.677 1.00 87.00 120 GLU A C 1
ATOM 918 O O . GLU A 1 120 ? -17.493 -3.448 16.950 1.00 87.00 120 GLU A O 1
ATOM 923 N N . PRO A 1 121 ? -15.938 -4.241 18.365 1.00 86.75 121 PRO A N 1
ATOM 924 C CA . PRO A 1 121 ? -16.483 -5.591 18.360 1.00 86.75 121 PRO A CA 1
ATOM 925 C C . PRO A 1 121 ? -17.857 -5.617 19.038 1.00 86.75 121 PRO A C 1
ATOM 927 O O . PRO A 1 121 ? -18.062 -5.015 20.095 1.00 86.75 121 PRO A O 1
ATOM 930 N N . CYS A 1 122 ? -18.792 -6.355 18.449 1.00 83.69 122 CYS A N 1
ATOM 931 C CA . CYS A 1 122 ? -20.117 -6.563 19.016 1.00 83.69 122 CYS A CA 1
ATOM 932 C C . CYS A 1 122 ? -20.010 -7.375 20.314 1.00 83.69 122 CYS A C 1
ATOM 934 O O . CYS A 1 122 ? -19.270 -8.355 20.379 1.00 83.69 122 CYS A O 1
ATOM 936 N N . ARG A 1 123 ? -20.758 -6.982 21.353 1.00 75.31 123 ARG A N 1
ATOM 937 C CA . ARG A 1 123 ? -20.750 -7.699 22.641 1.00 75.31 123 ARG A CA 1
ATOM 938 C C . ARG A 1 123 ? -21.506 -9.028 22.594 1.00 75.31 123 ARG A C 1
ATOM 940 O O . ARG A 1 123 ? -21.030 -9.982 23.189 1.00 75.31 123 ARG A O 1
ATOM 947 N N . ASP A 1 124 ? -22.615 -9.093 21.854 1.00 73.69 124 ASP A N 1
ATOM 948 C CA . ASP A 1 124 ? -23.450 -10.300 21.742 1.00 73.69 124 ASP A CA 1
ATOM 949 C C . ASP A 1 124 ? -24.015 -10.463 20.322 1.00 73.69 124 ASP A C 1
ATOM 951 O O . ASP A 1 124 ? -23.583 -11.319 19.553 1.00 73.69 124 ASP A O 1
ATOM 955 N N . VAL A 1 125 ? -24.955 -9.598 19.936 1.00 72.56 125 VAL A N 1
ATOM 956 C CA . VAL A 1 125 ? -25.559 -9.569 18.600 1.00 72.56 125 VAL A CA 1
ATOM 957 C C . VAL A 1 125 ? -25.226 -8.226 17.976 1.00 72.56 125 VAL A C 1
ATOM 959 O O . VAL A 1 125 ? -25.558 -7.184 18.541 1.00 72.56 125 VAL A O 1
ATOM 962 N N . CYS A 1 126 ? -24.560 -8.236 16.820 1.00 69.69 126 CYS A N 1
ATOM 963 C CA . CYS A 1 126 ? -24.367 -7.000 16.077 1.00 69.69 126 CYS A CA 1
ATOM 964 C C . CYS A 1 126 ? -25.738 -6.444 15.690 1.00 69.69 126 CYS A C 1
ATOM 966 O O . CYS A 1 126 ? -26.545 -7.200 15.131 1.00 69.69 126 CYS A O 1
ATOM 968 N N . PRO A 1 127 ? -26.017 -5.156 15.948 1.00 66.00 127 PRO A N 1
ATOM 969 C CA . PRO A 1 127 ? -27.186 -4.528 15.370 1.00 66.00 127 PRO A CA 1
ATOM 970 C C . PRO A 1 127 ? -27.023 -4.660 13.858 1.00 66.00 127 PRO A C 1
ATOM 972 O O . PRO A 1 127 ? -26.096 -4.096 13.279 1.00 66.00 127 PRO A O 1
ATOM 975 N N . LYS A 1 128 ? -27.859 -5.495 13.226 1.00 55.59 128 LYS A N 1
ATOM 976 C CA . LYS A 1 128 ? -27.937 -5.536 11.768 1.00 55.59 128 LYS A CA 1
ATOM 977 C C . LYS A 1 128 ? -28.163 -4.098 11.349 1.00 55.59 128 LYS A C 1
ATOM 979 O O . LYS A 1 128 ? -29.097 -3.479 11.861 1.00 55.59 128 LYS A O 1
ATOM 984 N N . GLU A 1 129 ? -27.298 -3.580 10.482 1.00 52.38 129 GLU A N 1
ATOM 985 C CA . GLU A 1 129 ? -27.569 -2.323 9.806 1.00 52.38 129 GLU A CA 1
ATOM 986 C C . GLU A 1 129 ? -29.004 -2.435 9.290 1.00 52.38 129 GLU A C 1
ATOM 988 O O . GLU A 1 129 ? -29.317 -3.289 8.453 1.00 52.38 129 GLU A O 1
ATOM 993 N N . ALA A 1 130 ? -29.909 -1.655 9.878 1.00 43.00 130 ALA A N 1
ATOM 994 C CA . ALA A 1 130 ? -31.191 -1.407 9.269 1.00 43.00 130 ALA A CA 1
ATOM 995 C C . ALA A 1 130 ? -30.843 -0.611 8.012 1.00 43.00 130 ALA A C 1
ATOM 997 O O . ALA A 1 130 ? -30.730 0.611 8.047 1.00 43.00 130 ALA A O 1
ATOM 998 N N . LEU A 1 131 ? -30.548 -1.339 6.933 1.00 39.56 131 LEU A N 1
ATOM 999 C CA . LEU A 1 131 ? -30.483 -0.846 5.569 1.00 39.56 131 LEU A CA 1
ATOM 1000 C C . LEU A 1 131 ? -31.886 -0.362 5.223 1.00 39.56 131 LEU A C 1
ATOM 1002 O O . LEU A 1 131 ? -32.649 -1.042 4.536 1.00 39.56 131 LEU A O 1
ATOM 1006 N N . ASP A 1 132 ? -32.250 0.794 5.765 1.00 39.97 132 ASP A N 1
ATOM 1007 C CA . ASP A 1 132 ? -33.452 1.477 5.363 1.00 39.97 132 ASP A CA 1
ATOM 1008 C C . ASP A 1 132 ? -33.138 2.213 4.061 1.00 39.97 132 ASP A C 1
ATOM 1010 O O . ASP A 1 132 ? -32.306 3.118 3.994 1.00 39.97 132 ASP A O 1
ATOM 1014 N N . THR A 1 133 ? -33.848 1.780 3.022 1.00 40.31 133 THR A N 1
ATOM 1015 C CA . THR A 1 133 ? -34.011 2.397 1.700 1.00 40.31 133 THR A CA 1
ATOM 1016 C C . THR A 1 133 ? -32.923 2.171 0.634 1.00 40.31 133 THR A C 1
ATOM 1018 O O . THR A 1 133 ? -32.150 3.045 0.265 1.00 40.31 133 THR A O 1
ATOM 1021 N N . GLY A 1 134 ? -33.034 1.010 -0.029 1.00 44.47 134 GLY A N 1
ATOM 1022 C CA . GLY A 1 134 ? -33.064 0.971 -1.498 1.00 44.47 134 GLY A CA 1
ATOM 1023 C C . GLY A 1 134 ? -31.781 0.576 -2.241 1.00 44.47 134 GLY A C 1
ATOM 1024 O O . GLY A 1 134 ? -30.969 1.428 -2.577 1.00 44.47 134 GLY A O 1
ATOM 1025 N N . ARG A 1 135 ? -31.766 -0.686 -2.716 1.00 41.69 135 ARG A N 1
ATOM 1026 C CA . ARG A 1 135 ? -31.111 -1.167 -3.960 1.00 41.69 135 ARG A CA 1
ATOM 1027 C C . ARG A 1 135 ? -29.662 -1.692 -3.860 1.00 41.69 135 ARG A C 1
ATOM 1029 O O . ARG A 1 135 ? -28.727 -1.019 -4.265 1.00 41.69 135 ARG A O 1
ATOM 1036 N N . ASN A 1 136 ? -29.495 -2.965 -3.478 1.00 37.25 136 ASN A N 1
ATOM 1037 C CA . ASN A 1 136 ? -29.047 -4.055 -4.380 1.00 37.25 136 ASN A CA 1
ATOM 1038 C C . ASN A 1 136 ? -28.748 -5.365 -3.607 1.00 37.25 136 ASN A C 1
ATOM 1040 O O . ASN A 1 136 ? -28.012 -5.331 -2.624 1.00 37.25 136 ASN A O 1
ATOM 1044 N N . PRO A 1 137 ? -29.251 -6.532 -4.058 1.00 42.91 137 PRO A N 1
ATOM 1045 C CA . PRO A 1 137 ? -29.096 -7.813 -3.376 1.00 42.91 137 PRO A CA 1
ATOM 1046 C C . PRO A 1 137 ? -27.872 -8.578 -3.905 1.00 42.91 137 PRO A C 1
ATOM 1048 O O . PRO A 1 137 ? -28.012 -9.531 -4.663 1.00 42.91 137 PRO A O 1
ATOM 1051 N N . PHE A 1 138 ? -26.665 -8.182 -3.509 1.00 37.50 138 PHE A N 1
ATOM 1052 C CA . PHE A 1 138 ? -25.491 -9.055 -3.646 1.00 37.50 138 PHE A CA 1
ATOM 1053 C C . PHE A 1 138 ? -24.883 -9.311 -2.273 1.00 37.50 138 PHE A C 1
ATOM 1055 O O . PHE A 1 138 ? -23.767 -8.907 -1.957 1.00 37.50 138 PHE A O 1
ATOM 1062 N N . ALA A 1 139 ? -25.668 -10.013 -1.456 1.00 40.19 139 ALA A N 1
ATOM 1063 C CA . ALA A 1 139 ? -25.115 -10.899 -0.453 1.00 40.19 139 ALA A CA 1
ATOM 1064 C C . ALA A 1 139 ? -24.307 -11.968 -1.205 1.00 40.19 139 ALA A C 1
ATOM 1066 O O . ALA A 1 139 ? -24.869 -12.776 -1.945 1.00 40.19 139 ALA A O 1
ATOM 1067 N N . PHE A 1 140 ? -22.982 -11.925 -1.073 1.00 37.09 140 PHE A N 1
ATOM 1068 C CA . PHE A 1 140 ? -22.137 -13.066 -1.399 1.00 37.09 140 PHE A CA 1
ATOM 1069 C C . PHE A 1 140 ? -22.396 -14.137 -0.339 1.00 37.09 140 PHE A C 1
ATOM 1071 O O . PHE A 1 140 ? -21.753 -14.180 0.706 1.00 37.09 140 PHE A O 1
ATOM 1078 N N . ASP A 1 141 ? -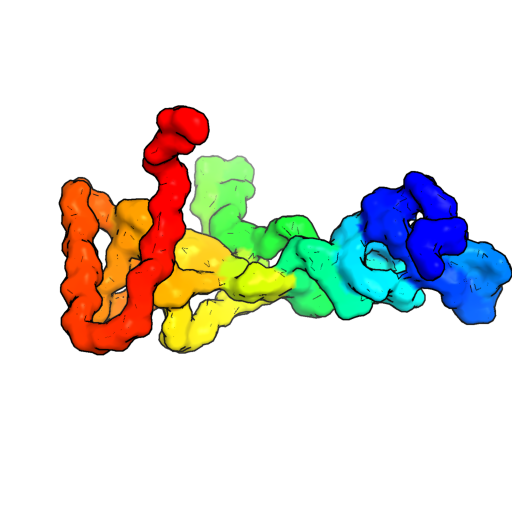23.398 -14.962 -0.617 1.00 39.22 141 ASP A N 1
ATOM 1079 C CA . ASP A 1 141 ? -23.640 -16.229 0.052 1.00 39.22 141 ASP A CA 1
ATOM 1080 C C . ASP A 1 141 ? -22.578 -17.219 -0.450 1.00 39.22 141 ASP A C 1
ATOM 1082 O O . ASP A 1 141 ? -22.598 -17.647 -1.604 1.00 39.22 141 ASP A O 1
ATOM 1086 N N . PHE A 1 142 ? -21.587 -17.527 0.385 1.00 41.41 142 PHE A N 1
ATOM 1087 C CA . PHE A 1 142 ? -20.617 -18.589 0.120 1.00 41.41 142 PHE A CA 1
ATOM 1088 C C . PHE A 1 142 ? -20.735 -19.661 1.201 1.00 41.41 142 PHE A C 1
ATOM 1090 O O . PHE A 1 142 ? -19.782 -19.923 1.927 1.00 41.41 142 PHE A O 1
ATOM 1097 N N . GLN A 1 143 ? -21.891 -20.331 1.285 1.00 36.72 143 GLN A N 1
ATOM 1098 C CA . GLN A 1 143 ? -21.877 -21.742 1.665 1.00 36.72 143 GLN A CA 1
ATOM 1099 C C . GLN A 1 143 ? -23.097 -22.548 1.184 1.00 36.72 143 GLN A C 1
ATOM 1101 O O . GLN A 1 143 ? -24.239 -22.210 1.464 1.00 36.72 143 GLN A O 1
ATOM 1106 N N . SER A 1 144 ? -22.778 -23.701 0.584 1.00 37.97 144 SER A N 1
ATOM 1107 C CA . SER A 1 144 ? -23.586 -24.924 0.426 1.00 37.97 144 SER A CA 1
ATOM 1108 C C . SER A 1 144 ? -24.601 -25.035 -0.715 1.00 37.97 144 SER A C 1
ATOM 1110 O O . SER A 1 144 ? -25.720 -24.551 -0.622 1.00 37.97 144 SER A O 1
ATOM 1112 N N . LEU A 1 145 ? -24.230 -25.846 -1.716 1.00 39.09 145 LEU A N 1
ATOM 1113 C CA . LEU A 1 145 ? -24.894 -27.097 -2.152 1.00 39.09 145 LEU A CA 1
ATOM 1114 C C . LEU A 1 145 ? -24.009 -27.668 -3.285 1.00 39.09 145 LEU A C 1
ATOM 1116 O O . LEU A 1 145 ? -23.810 -27.015 -4.298 1.00 39.09 145 LEU A O 1
ATOM 1120 N N . TYR A 1 146 ? -23.234 -28.742 -3.088 1.00 37.00 146 TYR A N 1
ATOM 1121 C CA . TYR A 1 146 ? -23.688 -30.131 -3.269 1.00 37.00 146 TYR A CA 1
ATOM 1122 C C . TYR A 1 146 ? -25.023 -30.243 -4.017 1.00 37.00 146 TYR A C 1
ATOM 1124 O O . TYR A 1 146 ? -26.076 -30.293 -3.388 1.00 37.00 146 TYR A O 1
ATOM 1132 N N . LEU A 1 147 ? -24.942 -30.262 -5.350 1.00 39.09 147 LEU A N 1
ATOM 1133 C CA . LEU A 1 147 ? -25.564 -31.234 -6.261 1.00 39.09 147 LEU A CA 1
ATOM 1134 C C . LEU A 1 147 ? -24.982 -31.047 -7.668 1.00 39.09 147 LEU A C 1
ATOM 1136 O O . LEU A 1 147 ? -24.958 -29.891 -8.142 1.00 39.09 147 LEU A O 1
#

Sequence (147 aa):
YRSVCGGKCASRQCYLPANSSEYECCHEACTGGCTGRGAHQCVSCRELSLDGVCVHQCPPMMVHDSKKGMLVPNPRGRYVYDRYCVEECPKELLIERDACVRHCSVGSHHDMTKDSRRCEPCRDVCPKEALDTGRNPFAFDFQSLYL

pLDDT: mean 81.25, std 18.26, range [36.72, 96.31]

Radius of gyration: 21.47 Å; chains: 1; bounding box: 57×42×52 Å

Foldseek 3Di:
DLVLQDPPALCSEWDAAPPDPDTDHDDNQADPYANDNAQLGHPDGPAAAEVSGHDNDFAAQWDQDPVVRDTDGDPRQFADEPRYTHPDADPCFADERRYTHNADPPQWHDDPVDPHSYTDGDPPDDPPPPPPDDDDDPPPDPDDDDD

InterPro domains:
  IPR006211 Furin-like cysteine-rich domain [PF00757] (4-129)
  IPR006212 Furin-like repeat [SM00261] (22-64)
  IPR006212 Furin-like repeat [cd00064] (25-70)
  IPR009030 Growth factor receptor cysteine-rich domain superfamily [SSF57184] (5-127)

Secondary structure (DSSP, 8-state):
-TTSS-TT-TTS-EE--TT-SS-EEPPTTEEEEESSSSTTSEEEESSEEETTEEESSPPPSEEEETTTTEEEE-TT--EEETTEEESS--TTSEEETTEEESSPPTTEE--TTSS--B-EE-SSS-------S--------------